Protein AF-A0A2G6GTZ1-F1 (afdb_monomer_lite)

Foldseek 3Di:
DVVVVVVVLVVVLVVLVVVLVVLVVVLVVPDPCNVVSVVVNVVSVVVNVVSVVCVVVVPDPPPDDDPDDDDPDVPDPDPDFDWDCVPPPDPVSIDTPDDDPPDDPPDDDDDDDD

Sequence (114 aa):
MMQQESAGLATALDVLQREEARLVEALRRGSDHDEEARLLLSDLKRAVAWLARIEELGLGPASRYDILPIPDLPDAFASYRIMDDCDSDDREDWRELSEGLIIAGGDFIISRKG

pLDDT: mean 71.03, std 16.32, range [35.44, 91.81]

Secondary structure (DSSP, 8-state):
-HHHHHHHHHHHHHHHHHHHHHHHHHHHT--TTHHHHHHHHHHHHHHHHHHHHHHHHTPPPTT-----PPP--TT----PPPEE-TT-S-GGG-EE--S-----TT--------

Radius of gyration: 23.12 Å; chains: 1; bounding box: 53×38×65 Å

Structure (mmCIF, N/CA/C/O backbone):
data_AF-A0A2G6GTZ1-F1
#
_entry.id   AF-A0A2G6GTZ1-F1
#
loop_
_atom_site.group_PDB
_atom_site.id
_atom_site.type_symbol
_atom_site.label_atom_id
_atom_site.label_alt_id
_atom_site.label_comp_id
_atom_site.label_asym_id
_atom_site.label_entity_id
_atom_site.label_seq_id
_atom_site.pdbx_PDB_ins_code
_atom_site.Cartn_x
_atom_site.Cartn_y
_atom_site.Cartn_z
_atom_site.occupancy
_atom_site.B_iso_or_equiv
_atom_site.auth_seq_id
_atom_site.auth_comp_id
_atom_site.auth_asym_id
_atom_site.auth_atom_id
_atom_site.pdbx_PDB_model_num
ATOM 1 N N . MET A 1 1 ? -9.269 -18.880 4.116 1.00 49.84 1 MET A N 1
ATOM 2 C CA . MET A 1 1 ? -9.088 -17.505 3.607 1.00 49.84 1 MET A CA 1
ATOM 3 C C . MET A 1 1 ? -7.611 -17.130 3.505 1.00 49.84 1 MET A C 1
ATOM 5 O O . MET A 1 1 ? -7.185 -16.873 2.395 1.00 49.84 1 MET A O 1
ATOM 9 N N . MET A 1 2 ? -6.795 -17.274 4.564 1.00 41.06 2 MET A N 1
ATOM 10 C CA . MET A 1 2 ? -5.346 -16.954 4.531 1.00 41.06 2 MET A CA 1
ATOM 11 C C . MET A 1 2 ? -4.521 -17.589 3.383 1.00 41.06 2 MET A C 1
ATOM 13 O O . MET A 1 2 ? -3.601 -16.959 2.875 1.00 41.06 2 MET A O 1
ATOM 17 N N . GLN A 1 3 ? -4.842 -18.810 2.930 1.00 43.03 3 GLN A N 1
ATOM 18 C CA . GLN A 1 3 ? -4.076 -19.482 1.860 1.00 43.03 3 GLN A CA 1
ATOM 19 C C . GLN A 1 3 ? -4.298 -18.905 0.449 1.00 43.03 3 GLN A C 1
ATOM 21 O O . GLN A 1 3 ? -3.437 -19.064 -0.408 1.00 43.03 3 GLN A O 1
ATOM 26 N N . GLN A 1 4 ? -5.431 -18.243 0.183 1.00 52.66 4 GLN A N 1
ATOM 27 C CA . GLN A 1 4 ? -5.679 -17.622 -1.129 1.00 52.66 4 GLN A CA 1
ATOM 28 C C . GLN A 1 4 ? -4.991 -16.255 -1.267 1.00 52.66 4 GLN A C 1
ATOM 30 O O . GLN A 1 4 ? -4.765 -15.792 -2.380 1.00 52.66 4 GLN A O 1
ATOM 35 N N . GLU A 1 5 ? -4.628 -15.623 -0.152 1.00 55.91 5 GLU A N 1
ATOM 36 C CA . GLU A 1 5 ? -4.120 -14.246 -0.112 1.00 55.91 5 GLU A CA 1
ATOM 37 C C . GLU A 1 5 ? -2.592 -14.196 -0.110 1.00 55.91 5 GLU A C 1
ATOM 39 O O . GLU A 1 5 ? -2.011 -13.388 -0.834 1.00 55.91 5 GLU A O 1
ATOM 44 N N . SER A 1 6 ? -1.935 -15.139 0.579 1.00 57.75 6 SER A N 1
ATOM 45 C CA . SER A 1 6 ? -0.496 -15.375 0.380 1.00 57.75 6 SER A CA 1
ATOM 46 C C . SER A 1 6 ? -0.205 -15.724 -1.087 1.00 57.75 6 SER A C 1
ATOM 48 O O . SER A 1 6 ? 0.804 -15.294 -1.640 1.00 57.75 6 SER A O 1
ATOM 50 N N . ALA A 1 7 ? -1.131 -16.427 -1.753 1.00 64.69 7 ALA A N 1
ATOM 51 C CA . ALA A 1 7 ? -1.045 -16.697 -3.183 1.00 64.69 7 ALA A CA 1
ATOM 52 C C . ALA A 1 7 ? -1.184 -15.420 -4.034 1.00 64.69 7 ALA A C 1
ATOM 54 O O . ALA A 1 7 ? -0.516 -15.305 -5.058 1.00 64.69 7 ALA A O 1
ATOM 55 N N . GLY A 1 8 ? -1.999 -14.445 -3.614 1.00 74.75 8 GLY A N 1
ATOM 56 C CA . GLY A 1 8 ? -2.162 -13.161 -4.305 1.00 74.75 8 GLY A CA 1
ATOM 57 C C . GLY A 1 8 ? -0.917 -12.274 -4.228 1.00 74.75 8 GLY A C 1
ATOM 58 O O . GLY A 1 8 ? -0.467 -11.767 -5.256 1.00 74.75 8 GLY A O 1
ATOM 59 N N . LEU A 1 9 ? -0.316 -12.146 -3.040 1.00 76.31 9 LEU A N 1
ATOM 60 C CA . LEU A 1 9 ? 0.928 -11.389 -2.850 1.00 76.31 9 LEU A CA 1
ATOM 61 C C . LEU A 1 9 ? 2.095 -12.031 -3.615 1.00 76.31 9 LEU A C 1
ATOM 63 O O . LEU A 1 9 ? 2.803 -11.344 -4.351 1.00 76.31 9 LEU A O 1
ATOM 67 N 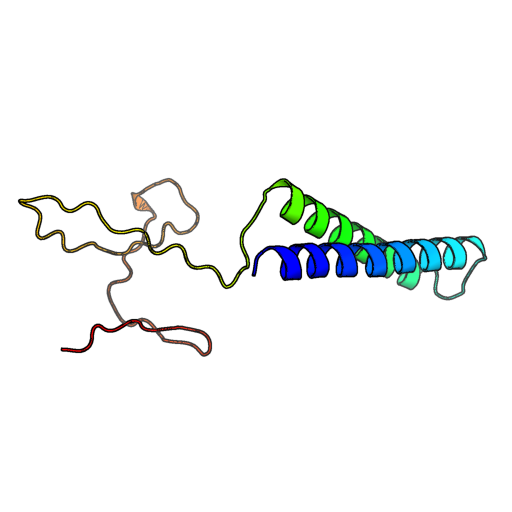N . ALA A 1 10 ? 2.242 -13.355 -3.509 1.00 79.06 10 ALA A N 1
ATOM 68 C CA . ALA A 1 10 ? 3.261 -14.104 -4.239 1.00 79.06 10 ALA A CA 1
ATOM 69 C C . ALA A 1 10 ? 3.096 -13.966 -5.763 1.00 79.06 10 ALA A C 1
ATOM 71 O O . ALA A 1 10 ? 4.080 -13.807 -6.483 1.00 79.06 10 ALA A O 1
ATOM 72 N N . THR A 1 11 ? 1.853 -13.962 -6.259 1.00 84.12 11 THR A N 1
ATOM 73 C CA . THR A 1 11 ? 1.563 -13.744 -7.686 1.00 84.12 11 THR A CA 1
ATOM 74 C C . THR A 1 11 ? 1.931 -12.325 -8.124 1.00 84.12 11 THR A C 1
ATOM 76 O O . THR A 1 11 ? 2.535 -12.147 -9.180 1.00 84.12 11 THR A O 1
ATOM 79 N N . ALA A 1 12 ? 1.605 -11.306 -7.323 1.00 83.00 12 ALA A N 1
ATOM 80 C CA . ALA A 1 12 ? 1.955 -9.920 -7.629 1.00 83.00 12 ALA A CA 1
ATOM 81 C C . ALA A 1 12 ? 3.478 -9.704 -7.658 1.00 83.00 12 ALA A C 1
ATOM 83 O O . ALA A 1 12 ? 3.988 -9.055 -8.572 1.00 83.00 12 ALA A O 1
ATOM 84 N N . LEU A 1 13 ? 4.206 -10.291 -6.703 1.00 84.38 13 LEU A N 1
ATOM 85 C CA . LEU A 1 13 ? 5.668 -10.251 -6.662 1.00 84.38 13 LEU A CA 1
ATOM 86 C C . LEU A 1 13 ? 6.297 -10.904 -7.902 1.00 84.38 13 LEU A C 1
ATOM 88 O O . LEU A 1 13 ? 7.157 -10.286 -8.525 1.00 84.38 13 LEU A O 1
ATOM 92 N N . ASP A 1 14 ? 5.842 -12.095 -8.308 1.00 86.81 14 ASP A N 1
ATOM 93 C CA . ASP A 1 14 ? 6.356 -12.790 -9.503 1.00 86.81 14 ASP A CA 1
ATOM 94 C C . ASP A 1 14 ? 6.125 -11.976 -10.789 1.00 86.81 14 ASP A C 1
ATOM 96 O O . ASP A 1 14 ? 7.031 -11.838 -11.613 1.00 86.81 14 ASP A O 1
ATOM 100 N N . VAL A 1 15 ? 4.945 -11.365 -10.950 1.00 90.00 15 VAL A N 1
ATOM 101 C CA . VAL A 1 15 ? 4.645 -10.504 -12.109 1.00 90.00 15 VAL A CA 1
ATOM 102 C C . VAL A 1 15 ? 5.575 -9.291 -12.155 1.00 90.00 15 VAL A C 1
ATOM 104 O O . VAL A 1 15 ? 6.153 -8.998 -13.204 1.00 90.00 15 VAL A O 1
ATOM 107 N N . LEU A 1 16 ? 5.751 -8.603 -11.026 1.00 89.69 16 LEU A N 1
ATOM 108 C CA . LEU A 1 16 ? 6.598 -7.414 -10.950 1.00 89.69 16 LEU A CA 1
ATOM 109 C C . LEU A 1 16 ? 8.076 -7.754 -11.183 1.00 89.69 16 LEU A C 1
ATOM 111 O O . LEU A 1 16 ? 8.747 -7.066 -11.946 1.00 89.69 16 LEU A O 1
ATOM 115 N N . GLN A 1 17 ? 8.580 -8.851 -10.618 1.00 87.75 17 GLN A N 1
ATOM 116 C CA . GLN A 1 17 ? 9.968 -9.285 -10.817 1.00 87.75 17 GLN A CA 1
ATOM 117 C C . GLN A 1 17 ? 10.268 -9.658 -12.276 1.00 87.75 17 GLN A C 1
ATOM 119 O O . GLN A 1 17 ? 11.347 -9.357 -12.793 1.00 87.75 17 GLN A O 1
ATOM 124 N N . ARG A 1 18 ? 9.313 -10.282 -12.976 1.00 89.88 18 ARG A N 1
ATOM 125 C CA . ARG A 1 18 ? 9.453 -10.567 -14.414 1.00 89.88 18 ARG A CA 1
ATOM 126 C C . ARG A 1 18 ? 9.511 -9.291 -15.242 1.00 89.88 18 ARG A C 1
ATOM 128 O O . ARG A 1 18 ? 10.305 -9.212 -16.181 1.00 89.88 18 ARG A O 1
ATOM 135 N N . GLU A 1 19 ? 8.702 -8.298 -14.893 1.00 87.75 19 GLU A N 1
ATOM 136 C CA . GLU A 1 19 ? 8.689 -7.016 -15.593 1.00 87.75 19 GLU A CA 1
ATOM 137 C C . GLU A 1 19 ? 9.956 -6.194 -15.311 1.00 87.75 19 GLU A C 1
ATOM 139 O O . GLU A 1 19 ? 10.517 -5.598 -16.231 1.00 87.75 19 GLU A O 1
ATOM 144 N N . GLU A 1 20 ? 10.485 -6.257 -14.083 1.00 88.00 20 GLU A N 1
ATOM 145 C CA . GLU A 1 20 ? 11.803 -5.713 -13.735 1.00 88.00 20 GLU A CA 1
ATOM 146 C C . GLU A 1 20 ? 12.894 -6.314 -14.634 1.00 88.00 20 GLU A C 1
ATOM 148 O O . GLU A 1 20 ? 13.648 -5.584 -15.283 1.00 88.00 20 GLU A O 1
ATOM 15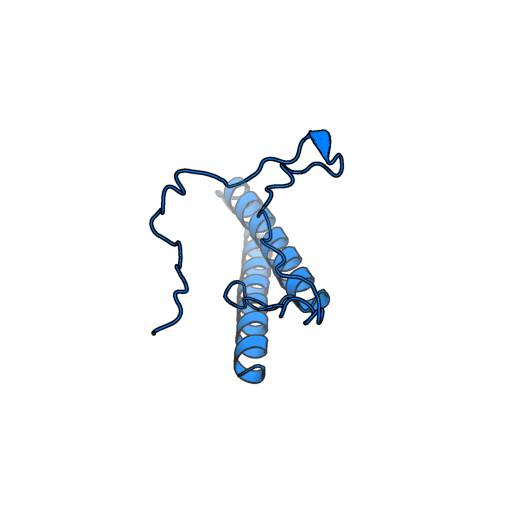3 N N . ALA A 1 21 ? 12.947 -7.647 -14.731 1.00 87.25 21 ALA A N 1
ATOM 154 C CA . ALA A 1 21 ? 13.919 -8.345 -15.568 1.00 87.25 21 ALA A CA 1
ATOM 155 C C . ALA A 1 21 ? 13.783 -7.962 -17.052 1.00 87.25 21 ALA A C 1
ATOM 157 O O . ALA A 1 21 ? 14.788 -7.751 -17.738 1.00 87.25 21 ALA A O 1
ATOM 158 N N . ARG A 1 22 ? 12.548 -7.810 -17.548 1.00 87.81 22 ARG A N 1
ATOM 159 C CA . ARG A 1 22 ? 12.268 -7.381 -18.926 1.00 87.81 22 ARG A CA 1
ATOM 160 C C . ARG A 1 22 ? 12.811 -5.979 -19.207 1.00 87.81 22 ARG A C 1
ATOM 162 O O . ARG A 1 22 ? 13.453 -5.780 -20.240 1.00 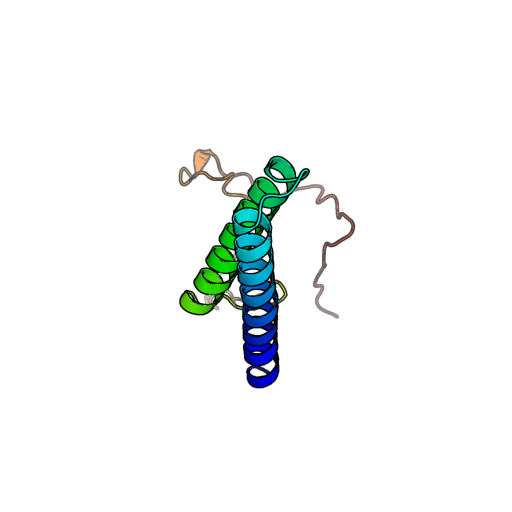87.81 22 ARG A O 1
ATOM 169 N N . LEU A 1 23 ? 12.581 -5.030 -18.299 1.00 85.00 23 LEU A N 1
ATOM 170 C CA . LEU A 1 23 ? 13.050 -3.644 -18.416 1.00 85.00 23 LEU A CA 1
ATOM 171 C C . LEU A 1 23 ? 14.573 -3.537 -18.321 1.00 85.00 23 LEU A C 1
ATOM 173 O O . LEU A 1 23 ? 15.181 -2.815 -19.108 1.00 85.00 23 LEU A O 1
ATOM 177 N N . VAL A 1 24 ? 15.208 -4.298 -17.427 1.00 87.00 24 VAL A N 1
ATOM 178 C CA . VAL A 1 24 ? 16.676 -4.359 -17.329 1.00 87.00 24 VAL A CA 1
ATOM 179 C C . VAL A 1 24 ? 17.294 -4.847 -18.642 1.00 87.00 24 VAL A C 1
ATOM 181 O O . VAL A 1 24 ? 18.255 -4.254 -19.132 1.00 87.00 24 VAL A O 1
ATOM 184 N N . GLU A 1 25 ? 16.728 -5.890 -19.249 1.00 85.44 25 GLU A N 1
ATOM 185 C CA . GLU A 1 25 ? 17.199 -6.405 -20.538 1.00 85.44 25 GLU A CA 1
ATOM 186 C C . GLU A 1 25 ? 16.887 -5.468 -21.715 1.00 85.44 25 GLU A C 1
ATOM 188 O O . GLU A 1 25 ? 17.609 -5.464 -22.713 1.00 85.44 25 GLU A O 1
ATOM 193 N N . ALA A 1 26 ? 15.820 -4.669 -21.640 1.00 82.06 26 ALA A N 1
ATOM 194 C CA . ALA A 1 26 ? 15.534 -3.632 -22.632 1.00 82.06 26 ALA A CA 1
ATOM 195 C C . ALA A 1 26 ? 16.564 -2.492 -22.559 1.00 82.06 26 ALA A C 1
ATOM 197 O O . ALA A 1 26 ? 17.165 -2.150 -23.574 1.00 82.06 26 ALA A O 1
ATOM 198 N N . LEU A 1 27 ? 16.851 -1.994 -21.352 1.00 83.94 27 LEU A N 1
ATOM 199 C CA . LEU A 1 27 ? 17.852 -0.950 -21.103 1.00 83.94 27 LEU A CA 1
ATOM 200 C C . LEU A 1 27 ? 19.269 -1.391 -21.499 1.00 83.94 27 LEU A C 1
ATOM 202 O O . LEU A 1 27 ? 20.029 -0.619 -22.075 1.00 83.94 27 LEU A O 1
ATOM 206 N N . ARG A 1 28 ? 19.632 -2.656 -21.246 1.00 84.25 28 ARG A N 1
ATOM 207 C CA . ARG A 1 28 ? 20.929 -3.223 -21.668 1.00 84.25 28 ARG A CA 1
ATOM 208 C C . ARG A 1 28 ? 21.128 -3.237 -23.181 1.00 84.25 28 ARG A C 1
ATOM 210 O O . ARG A 1 28 ? 22.266 -3.177 -23.637 1.00 84.25 28 ARG A O 1
ATOM 217 N N . ARG A 1 29 ? 20.042 -3.348 -23.949 1.00 82.56 29 ARG A N 1
ATOM 218 C CA . ARG A 1 29 ? 20.073 -3.381 -25.418 1.00 82.56 29 ARG A CA 1
ATOM 219 C C . ARG A 1 29 ? 20.118 -1.989 -26.056 1.00 82.56 29 ARG A C 1
ATOM 221 O O . ARG A 1 29 ? 20.336 -1.916 -27.260 1.00 82.56 29 ARG A O 1
ATOM 228 N N . GLY A 1 30 ? 19.998 -0.929 -25.250 1.00 67.44 30 GLY A N 1
ATOM 229 C CA . GLY A 1 30 ? 19.931 0.461 -25.690 1.00 67.44 30 GLY A CA 1
ATOM 230 C C . GLY A 1 30 ? 18.569 0.768 -26.304 1.00 67.44 30 GLY A C 1
ATOM 231 O O . GLY A 1 30 ? 18.225 0.227 -27.354 1.00 67.44 30 GLY A O 1
ATOM 232 N N . SER A 1 31 ? 17.779 1.617 -25.645 1.00 66.00 31 SER A N 1
ATOM 233 C CA . SER A 1 31 ? 16.462 2.029 -26.129 1.00 66.00 31 SER A CA 1
ATOM 234 C C . SER A 1 31 ? 16.329 3.552 -26.161 1.00 66.00 31 SER A C 1
ATOM 236 O O . SER A 1 31 ? 16.857 4.255 -25.304 1.00 66.00 31 SER A O 1
ATOM 238 N N . ASP A 1 32 ? 15.570 4.083 -27.121 1.00 64.25 32 ASP A N 1
ATOM 239 C CA . ASP A 1 32 ? 15.305 5.530 -27.219 1.00 64.25 32 ASP A CA 1
ATOM 240 C C . ASP A 1 32 ? 14.475 6.071 -26.031 1.00 64.25 32 ASP A C 1
ATOM 242 O O . ASP A 1 32 ? 14.399 7.279 -25.813 1.00 64.25 32 ASP A O 1
ATOM 246 N N . HIS A 1 33 ? 13.893 5.176 -25.223 1.00 65.06 33 HIS A N 1
ATOM 247 C CA . HIS A 1 33 ? 13.099 5.479 -24.027 1.00 65.06 33 HIS A CA 1
ATOM 248 C C . HIS A 1 33 ? 13.855 5.196 -22.718 1.00 65.06 33 HIS A C 1
ATOM 250 O O . HIS A 1 33 ? 13.235 4.950 -21.684 1.00 65.06 33 HIS A O 1
ATOM 256 N N . ASP A 1 34 ? 15.190 5.227 -22.742 1.00 75.50 34 ASP A N 1
ATOM 257 C CA . ASP A 1 34 ? 16.040 4.872 -21.600 1.00 75.50 34 ASP A CA 1
ATOM 258 C C . ASP A 1 34 ? 15.705 5.645 -20.309 1.00 75.50 34 ASP A C 1
ATOM 260 O O . ASP A 1 34 ? 15.791 5.080 -19.221 1.00 75.50 34 ASP A O 1
ATOM 264 N N . GLU A 1 35 ? 15.289 6.911 -20.400 1.00 82.12 35 GLU A N 1
ATOM 265 C CA . GLU A 1 35 ? 14.910 7.722 -19.230 1.00 82.12 35 GLU A CA 1
ATOM 266 C C . GLU A 1 35 ? 13.586 7.245 -18.601 1.00 82.12 35 GLU A C 1
ATOM 268 O O . GLU A 1 35 ? 13.502 7.014 -17.394 1.00 82.12 35 GLU A O 1
ATOM 273 N N . GLU A 1 36 ? 12.557 7.026 -19.424 1.00 83.44 36 GLU A N 1
ATOM 274 C CA . GLU A 1 36 ? 11.232 6.566 -18.989 1.00 83.44 36 GLU A CA 1
ATOM 275 C C . GLU A 1 36 ? 11.291 5.125 -18.464 1.00 83.44 36 GLU A C 1
ATOM 277 O O . GLU A 1 36 ? 10.718 4.801 -17.424 1.00 83.44 36 GLU A O 1
ATOM 282 N N . ALA A 1 37 ? 12.085 4.272 -19.115 1.00 81.00 37 ALA A N 1
ATOM 283 C CA . ALA A 1 37 ? 12.348 2.914 -18.663 1.00 81.00 37 ALA A CA 1
ATOM 284 C C . ALA A 1 37 ? 13.136 2.874 -17.339 1.00 81.00 37 ALA A C 1
ATOM 286 O O . ALA A 1 37 ? 12.883 1.998 -16.511 1.00 81.00 37 ALA A O 1
ATOM 287 N N . ARG A 1 38 ? 14.056 3.820 -17.090 1.00 84.00 38 ARG A N 1
ATOM 288 C CA . ARG A 1 38 ? 14.752 3.952 -15.794 1.00 84.00 38 ARG A CA 1
ATOM 289 C C . ARG A 1 38 ? 13.820 4.414 -14.678 1.00 84.00 38 ARG A C 1
ATOM 291 O O . ARG A 1 38 ? 13.923 3.888 -13.569 1.00 84.00 38 ARG A O 1
ATOM 298 N N . LEU A 1 39 ? 12.924 5.361 -14.958 1.00 87.44 39 LEU A N 1
ATOM 299 C CA . LEU A 1 39 ? 11.894 5.798 -14.011 1.00 87.44 39 LEU A CA 1
ATOM 300 C C . LEU A 1 39 ? 10.967 4.636 -13.652 1.00 87.44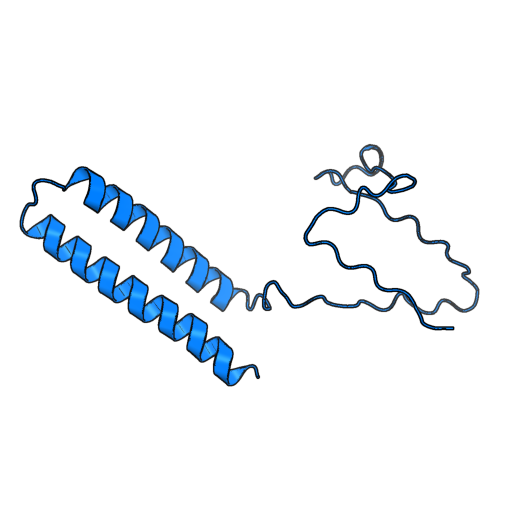 39 LEU A C 1
ATOM 302 O O . LEU A 1 39 ? 10.833 4.300 -12.476 1.00 87.44 39 LEU A O 1
ATOM 306 N N . LEU A 1 40 ? 10.443 3.944 -14.664 1.00 86.56 40 LEU A N 1
ATOM 307 C CA . LEU A 1 40 ? 9.582 2.785 -14.466 1.00 86.56 40 LEU A CA 1
ATOM 308 C C . LEU A 1 40 ? 10.292 1.675 -13.680 1.00 86.56 40 LEU A C 1
ATOM 310 O O . LEU A 1 40 ? 9.700 1.092 -12.777 1.00 86.56 40 LEU A O 1
ATOM 314 N N . LEU A 1 41 ? 11.574 1.417 -13.963 1.00 89.06 41 LEU A N 1
ATOM 315 C CA . LEU A 1 41 ? 12.383 0.447 -13.220 1.00 89.06 41 LEU A CA 1
ATOM 316 C C . LEU A 1 41 ? 12.576 0.847 -11.747 1.00 89.06 41 LEU A C 1
ATOM 318 O O . LEU A 1 41 ? 12.559 -0.015 -10.868 1.00 89.06 41 LEU A O 1
ATOM 322 N N . SER A 1 42 ? 12.771 2.137 -11.466 1.00 89.56 42 SER A N 1
ATOM 323 C CA . SER A 1 42 ? 12.883 2.663 -10.099 1.00 89.56 42 SER A CA 1
ATOM 324 C C . SER A 1 42 ? 11.592 2.447 -9.307 1.00 89.56 42 SER A C 1
ATOM 326 O O . SER A 1 42 ? 11.628 1.977 -8.165 1.00 89.56 42 SER A O 1
ATOM 328 N N . ASP A 1 43 ? 10.448 2.729 -9.928 1.00 89.12 43 ASP A N 1
ATOM 329 C CA . ASP A 1 43 ? 9.138 2.550 -9.305 1.00 89.12 43 ASP A CA 1
ATOM 330 C C . ASP A 1 43 ? 8.814 1.067 -9.089 1.00 89.12 43 ASP A C 1
ATOM 332 O O . ASP A 1 43 ? 8.348 0.687 -8.013 1.00 89.12 43 ASP A O 1
ATOM 336 N N . LEU A 1 44 ? 9.167 0.206 -10.048 1.00 90.44 44 LEU A N 1
ATOM 337 C CA . LEU A 1 44 ? 9.043 -1.249 -9.927 1.00 90.44 44 LEU A CA 1
ATOM 338 C C . LEU A 1 44 ? 9.845 -1.801 -8.746 1.00 90.44 44 LEU A C 1
ATOM 340 O O . LEU A 1 44 ? 9.303 -2.533 -7.918 1.00 90.44 44 LEU A O 1
ATOM 344 N N . LYS A 1 45 ? 11.113 -1.396 -8.611 1.00 88.69 45 LYS A N 1
ATOM 345 C CA . LYS A 1 45 ? 11.963 -1.803 -7.481 1.00 88.69 45 LYS A CA 1
ATOM 346 C C . LYS A 1 45 ? 11.382 -1.374 -6.140 1.00 88.69 45 LYS A C 1
ATOM 348 O O . LYS A 1 45 ? 11.444 -2.126 -5.168 1.00 88.69 45 LYS A O 1
ATOM 353 N N . ARG A 1 46 ? 10.794 -0.177 -6.082 1.00 91.81 46 ARG A N 1
ATOM 354 C CA . ARG A 1 46 ? 10.140 0.333 -4.874 1.00 91.81 46 ARG A CA 1
ATOM 355 C C . ARG A 1 46 ? 8.894 -0.473 -4.523 1.00 91.81 46 ARG A C 1
ATOM 357 O O . ARG A 1 46 ? 8.737 -0.851 -3.367 1.00 91.81 46 ARG A O 1
ATOM 364 N N . ALA A 1 47 ? 8.059 -0.783 -5.513 1.00 87.94 47 ALA A N 1
ATOM 365 C CA . ALA A 1 47 ? 6.867 -1.603 -5.325 1.00 87.94 47 ALA A CA 1
ATOM 366 C C . ALA A 1 47 ? 7.220 -3.009 -4.813 1.00 87.94 47 ALA A C 1
ATOM 368 O O . ALA A 1 47 ? 6.621 -3.475 -3.846 1.00 87.94 47 ALA A O 1
ATOM 369 N N . VAL A 1 48 ? 8.240 -3.652 -5.393 1.00 88.38 48 VAL A N 1
ATOM 370 C CA . VAL A 1 48 ? 8.737 -4.960 -4.931 1.00 88.38 48 VAL A CA 1
ATOM 371 C C . VAL A 1 48 ? 9.242 -4.881 -3.487 1.00 88.38 48 VAL A C 1
ATOM 373 O O . VAL A 1 48 ? 8.875 -5.721 -2.668 1.00 88.38 48 VAL A O 1
ATOM 376 N N . ALA A 1 49 ? 10.031 -3.856 -3.147 1.00 87.81 49 ALA A N 1
ATOM 377 C CA . ALA A 1 49 ? 10.540 -3.668 -1.788 1.00 87.81 49 ALA A CA 1
ATOM 378 C C . ALA A 1 49 ? 9.413 -3.467 -0.759 1.00 87.81 49 ALA A C 1
ATOM 380 O O . ALA A 1 49 ? 9.467 -4.030 0.334 1.00 87.81 49 ALA A O 1
ATOM 381 N N . TRP A 1 50 ? 8.375 -2.702 -1.105 1.00 88.06 50 TRP A N 1
ATOM 382 C CA . TRP A 1 50 ? 7.209 -2.513 -0.242 1.00 88.06 50 TRP A CA 1
ATOM 383 C C . TRP A 1 50 ? 6.411 -3.799 -0.048 1.00 88.06 50 TRP A C 1
ATOM 385 O O . TRP A 1 50 ? 6.072 -4.128 1.086 1.00 88.06 50 TRP A O 1
ATOM 395 N N . LEU A 1 51 ? 6.153 -4.555 -1.116 1.00 85.12 51 LEU A N 1
ATOM 396 C CA . LEU A 1 51 ? 5.419 -5.820 -1.026 1.00 85.12 51 LEU A CA 1
ATOM 397 C C . LEU A 1 51 ? 6.172 -6.861 -0.188 1.00 85.12 51 LEU A C 1
ATOM 399 O O . LEU A 1 51 ? 5.562 -7.503 0.664 1.00 85.12 51 LEU A O 1
ATOM 403 N N . ALA A 1 52 ? 7.492 -6.969 -0.355 1.00 84.44 52 ALA A N 1
ATOM 404 C CA . ALA A 1 52 ? 8.324 -7.839 0.476 1.00 84.44 52 ALA A CA 1
ATOM 405 C C . ALA A 1 52 ? 8.287 -7.423 1.956 1.00 84.44 52 ALA A C 1
ATOM 407 O O . ALA A 1 52 ? 8.206 -8.267 2.846 1.00 84.44 52 ALA A O 1
ATOM 408 N N . ARG A 1 53 ? 8.294 -6.112 2.236 1.00 84.56 53 ARG A N 1
ATOM 409 C CA . ARG A 1 53 ? 8.216 -5.602 3.609 1.00 84.56 53 ARG A CA 1
ATOM 410 C C . ARG A 1 53 ? 6.855 -5.869 4.258 1.00 84.56 53 ARG A C 1
ATOM 412 O O . ARG A 1 53 ? 6.808 -6.162 5.448 1.00 84.56 53 ARG A O 1
ATOM 419 N N . ILE A 1 54 ? 5.765 -5.785 3.493 1.00 83.12 54 ILE A N 1
ATOM 420 C CA . ILE A 1 54 ? 4.414 -6.148 3.951 1.00 83.12 54 ILE A CA 1
ATOM 421 C C . ILE A 1 54 ? 4.357 -7.633 4.331 1.00 83.12 54 ILE A C 1
ATOM 423 O O . ILE A 1 54 ? 3.803 -7.964 5.380 1.00 83.12 54 ILE A O 1
ATOM 427 N N . GLU A 1 55 ? 4.963 -8.507 3.519 1.00 80.62 55 GLU A N 1
ATOM 428 C CA . GLU A 1 55 ? 5.067 -9.943 3.806 1.00 80.62 55 GLU A CA 1
ATOM 429 C C . GLU A 1 55 ? 5.838 -10.211 5.102 1.00 80.62 55 GLU A C 1
ATOM 431 O O . GLU A 1 55 ? 5.351 -10.919 5.980 1.00 80.62 55 GLU A O 1
ATOM 436 N N . GLU A 1 56 ? 7.018 -9.600 5.245 1.00 82.31 56 GLU A N 1
ATOM 437 C CA . GLU A 1 56 ? 7.896 -9.767 6.408 1.00 82.31 56 GLU A CA 1
ATOM 438 C C . GLU A 1 56 ? 7.224 -9.318 7.712 1.00 82.31 56 GLU A C 1
ATOM 440 O O . GLU A 1 56 ? 7.346 -9.977 8.744 1.00 82.31 56 GLU A O 1
ATOM 445 N N . LEU A 1 57 ? 6.503 -8.196 7.667 1.00 83.00 57 LEU A N 1
ATOM 446 C CA . LEU A 1 57 ? 5.811 -7.635 8.825 1.00 83.00 57 LEU A CA 1
ATOM 447 C C . LEU A 1 57 ? 4.494 -8.356 9.149 1.00 83.00 57 LEU A C 1
ATOM 449 O O . LEU A 1 57 ? 3.896 -8.075 10.187 1.00 83.00 57 LEU A O 1
ATOM 453 N N . GLY A 1 58 ? 4.024 -9.256 8.277 1.00 77.50 58 GLY A N 1
ATOM 454 C CA . GLY A 1 58 ? 2.751 -9.953 8.453 1.00 77.50 58 GLY A CA 1
ATOM 455 C C . GLY A 1 58 ? 1.565 -8.995 8.585 1.00 77.50 58 GLY A C 1
ATOM 456 O O . GLY A 1 58 ? 0.619 -9.293 9.320 1.00 77.50 58 GLY A O 1
ATOM 457 N N . LEU A 1 59 ? 1.631 -7.831 7.924 1.00 73.44 59 LEU A N 1
ATOM 458 C CA . LEU A 1 59 ? 0.560 -6.841 7.994 1.00 73.44 59 LEU A CA 1
ATOM 459 C C . LEU A 1 59 ? -0.716 -7.464 7.422 1.00 73.44 59 LEU A C 1
ATOM 461 O O . LEU A 1 59 ? -0.725 -8.016 6.321 1.00 73.44 59 LEU A O 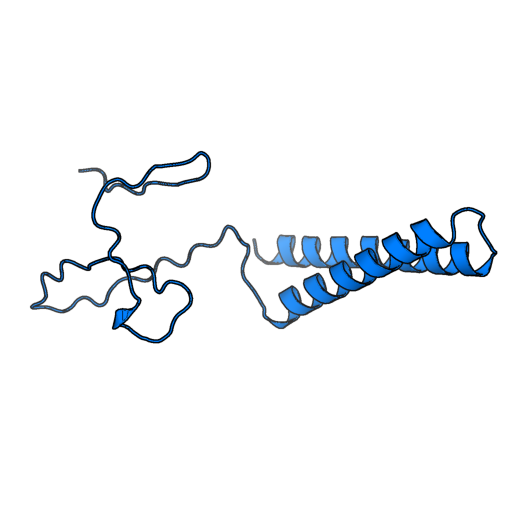1
ATOM 465 N N . GLY A 1 60 ? -1.794 -7.411 8.207 1.00 64.69 60 GLY A N 1
ATOM 466 C CA . GLY A 1 60 ? -3.105 -7.877 7.773 1.00 64.69 60 GLY A CA 1
ATOM 467 C C . GLY A 1 60 ? -3.618 -7.076 6.571 1.00 64.69 60 GLY A C 1
ATOM 468 O O . GLY A 1 60 ? -3.067 -6.024 6.239 1.00 64.69 60 GLY A O 1
ATOM 469 N N . PRO A 1 61 ? -4.685 -7.543 5.905 1.00 63.62 61 PRO A N 1
ATOM 470 C CA . PRO A 1 61 ? -5.245 -6.802 4.786 1.00 63.62 61 PRO A CA 1
ATOM 471 C C . PRO A 1 61 ? -5.686 -5.409 5.247 1.00 63.62 61 PRO A C 1
ATOM 473 O O . PRO A 1 61 ? -6.164 -5.253 6.366 1.00 63.62 61 PRO A O 1
ATOM 476 N N . ALA A 1 62 ? -5.581 -4.404 4.374 1.00 61.19 62 ALA A N 1
ATOM 477 C CA . ALA A 1 62 ? -6.014 -3.035 4.683 1.00 61.19 62 ALA A CA 1
ATOM 478 C C . ALA A 1 62 ? -7.511 -2.943 5.056 1.00 61.19 62 ALA A C 1
ATOM 480 O O . ALA A 1 62 ? -7.948 -1.971 5.657 1.00 61.19 62 ALA A O 1
ATOM 481 N N . SER A 1 63 ? -8.296 -3.972 4.718 1.00 60.62 63 SER A N 1
ATOM 482 C CA . SER A 1 63 ? -9.700 -4.142 5.102 1.00 60.62 63 SER A CA 1
ATOM 483 C C . SER A 1 63 ? -9.911 -4.844 6.450 1.00 60.62 63 SER A C 1
ATOM 485 O O . SER A 1 63 ? -11.057 -5.029 6.866 1.00 60.62 63 SER A O 1
ATOM 487 N N . ARG A 1 64 ? -8.844 -5.279 7.132 1.00 54.84 64 ARG A N 1
ATOM 488 C CA . ARG A 1 64 ? -8.929 -5.891 8.458 1.00 54.84 64 ARG A CA 1
ATOM 489 C C . ARG A 1 64 ? -8.933 -4.797 9.515 1.00 54.84 64 ARG A C 1
ATOM 491 O O . ARG A 1 64 ? -7.910 -4.194 9.813 1.00 54.84 64 ARG A O 1
ATOM 498 N N . TYR A 1 65 ? -10.099 -4.615 10.115 1.00 57.09 65 TYR A N 1
ATOM 499 C CA . TYR A 1 65 ? -10.277 -3.811 11.312 1.00 57.09 65 TYR A CA 1
ATOM 500 C C . TYR A 1 65 ? -10.183 -4.723 12.533 1.00 57.09 65 TYR A C 1
ATOM 502 O O . TYR A 1 65 ? -10.969 -5.664 12.669 1.00 57.09 65 TYR A O 1
ATOM 510 N N . ASP A 1 66 ? -9.231 -4.451 13.421 1.00 55.75 66 ASP A N 1
ATOM 511 C CA . ASP A 1 66 ? -9.184 -5.111 14.720 1.00 55.75 66 ASP A CA 1
ATOM 512 C C . ASP A 1 66 ? -10.165 -4.388 15.659 1.00 55.75 66 ASP A C 1
ATOM 514 O O . ASP A 1 66 ? -9.957 -3.245 16.063 1.00 55.75 66 ASP A O 1
ATOM 518 N N . ILE A 1 67 ? -11.280 -5.048 15.982 1.00 58.72 67 ILE A N 1
ATOM 519 C CA . ILE A 1 67 ? -12.235 -4.554 16.980 1.00 58.72 67 ILE A CA 1
ATOM 520 C C . ILE A 1 67 ? -11.671 -4.918 18.351 1.00 58.72 67 ILE A C 1
ATOM 522 O O . ILE A 1 67 ? -11.797 -6.059 18.798 1.00 58.72 67 ILE A O 1
ATOM 526 N N . LEU A 1 68 ? -11.027 -3.957 19.008 1.00 53.69 68 LEU A N 1
ATOM 527 C CA . LEU A 1 68 ? -10.516 -4.137 20.361 1.00 53.69 68 LEU A CA 1
ATOM 528 C C . LEU A 1 68 ? -11.653 -3.902 21.366 1.00 53.69 68 LEU A C 1
ATOM 530 O O . LEU A 1 68 ? -12.153 -2.778 21.461 1.00 53.69 68 LEU A O 1
ATOM 534 N N . PRO A 1 69 ? -12.093 -4.934 22.112 1.00 46.78 69 PRO A N 1
ATOM 535 C CA . PRO A 1 69 ? -13.038 -4.723 23.189 1.00 46.78 69 PRO A CA 1
ATOM 536 C C . PRO A 1 69 ? -12.347 -3.902 24.271 1.00 46.78 69 PRO A C 1
ATOM 538 O O . PRO A 1 69 ? -11.259 -4.234 24.746 1.00 46.78 69 PRO A O 1
ATOM 541 N N . ILE A 1 70 ? -12.997 -2.817 24.659 1.00 54.72 70 ILE A N 1
ATOM 542 C CA . ILE A 1 70 ? -12.579 -2.041 25.813 1.00 54.72 70 ILE A CA 1
ATOM 543 C C . ILE A 1 70 ? -12.694 -2.940 27.061 1.00 54.72 70 ILE A C 1
ATOM 545 O O . ILE A 1 70 ? -13.677 -3.679 27.167 1.00 54.72 70 ILE A O 1
ATOM 549 N N . PRO A 1 71 ? -11.720 -2.912 27.993 1.00 51.09 71 PRO A N 1
ATOM 550 C CA . PRO A 1 71 ? -11.794 -3.687 29.226 1.00 51.09 71 PRO A CA 1
ATOM 551 C C . PRO A 1 71 ? -13.097 -3.414 29.983 1.00 51.09 71 PRO A C 1
ATOM 553 O O . PRO A 1 71 ? -13.424 -2.259 30.255 1.00 51.09 71 PRO A O 1
ATOM 556 N N . ASP A 1 72 ? -13.816 -4.480 30.338 1.00 51.81 72 ASP A N 1
ATOM 557 C CA . ASP A 1 72 ? -15.005 -4.400 31.186 1.00 51.81 72 ASP A CA 1
ATOM 558 C C . ASP A 1 72 ? -14.560 -4.082 32.618 1.00 51.81 72 ASP A C 1
ATOM 560 O O . ASP A 1 72 ? -14.076 -4.944 33.358 1.00 51.81 72 ASP A O 1
ATOM 564 N N . LEU A 1 73 ? -14.606 -2.798 32.964 1.00 55.44 73 LEU A N 1
ATOM 565 C CA . LEU A 1 73 ? -14.278 -2.305 34.292 1.00 55.44 73 LEU A CA 1
ATOM 566 C C . LEU A 1 73 ? -15.590 -2.201 35.084 1.00 55.44 73 LEU A C 1
ATOM 568 O O . LEU A 1 73 ? -16.434 -1.380 34.723 1.00 55.44 73 LEU A O 1
ATOM 572 N N . PRO A 1 74 ? -15.763 -2.978 36.173 1.00 50.53 74 PRO A N 1
ATOM 573 C CA . PRO A 1 74 ? -17.052 -3.157 36.852 1.00 50.53 74 PRO A CA 1
ATOM 574 C C . PRO A 1 74 ? -17.680 -1.870 37.419 1.00 50.53 74 PRO A C 1
ATOM 576 O O . PRO A 1 74 ? -18.873 -1.866 37.707 1.00 50.53 74 PRO A O 1
ATOM 579 N N . ASP A 1 75 ? -16.912 -0.778 37.515 1.00 46.84 75 ASP A N 1
ATOM 580 C CA . ASP A 1 75 ? -17.348 0.516 38.054 1.00 46.84 75 ASP A CA 1
ATOM 581 C C . ASP A 1 75 ? -17.176 1.696 37.073 1.00 46.84 75 ASP A C 1
ATOM 583 O O . ASP A 1 75 ? -17.306 2.857 37.467 1.00 46.84 75 ASP A O 1
ATOM 587 N N . ALA A 1 76 ? -16.870 1.447 35.794 1.00 44.78 76 ALA A N 1
ATOM 588 C CA . ALA A 1 76 ? -16.600 2.516 34.835 1.00 44.78 76 ALA A CA 1
ATOM 589 C C . ALA A 1 76 ? -17.716 2.637 33.789 1.00 44.78 76 ALA A C 1
ATOM 591 O O . ALA A 1 76 ? -17.663 2.040 32.717 1.00 44.78 76 ALA A O 1
ATOM 592 N N . PHE A 1 77 ? -18.677 3.531 34.033 1.00 44.56 77 PHE A N 1
ATOM 593 C CA . PHE A 1 77 ? -19.290 4.263 32.922 1.00 44.56 77 PHE A CA 1
ATOM 594 C C . PHE A 1 77 ? -18.213 5.165 32.318 1.00 44.56 77 PHE A C 1
ATOM 596 O O . PHE A 1 77 ? -18.140 6.357 32.606 1.00 44.56 77 PHE A O 1
ATOM 603 N N . ALA A 1 78 ? -17.315 4.590 31.531 1.00 47.12 78 ALA A N 1
ATOM 604 C CA . ALA A 1 78 ? -16.343 5.372 30.805 1.00 47.12 78 ALA A CA 1
ATOM 605 C C . ALA A 1 78 ? -17.017 5.867 29.524 1.00 47.12 78 ALA A C 1
ATOM 607 O O . ALA A 1 78 ? -17.153 5.157 28.531 1.00 47.12 78 ALA A O 1
ATOM 608 N N . SER A 1 79 ? -17.487 7.111 29.561 1.00 54.12 79 SER A N 1
ATOM 609 C CA . SER A 1 79 ? -17.637 7.905 28.349 1.00 54.12 79 SER A CA 1
ATOM 610 C C . SER A 1 79 ? -16.234 8.104 27.773 1.00 54.12 79 SER A C 1
ATOM 612 O O . SER A 1 79 ? -15.475 8.949 28.251 1.00 54.12 79 SER A O 1
ATOM 614 N N . TYR A 1 80 ? -15.848 7.268 26.811 1.00 56.78 80 TYR A N 1
ATOM 615 C CA . TYR A 1 80 ? -14.568 7.410 26.128 1.00 56.78 80 TYR A CA 1
ATOM 616 C C . TYR A 1 80 ? -14.649 8.594 25.167 1.00 56.78 80 TYR A C 1
ATOM 618 O O . TYR A 1 80 ? -15.515 8.638 24.295 1.00 56.78 80 TYR A O 1
ATOM 626 N N . ARG A 1 81 ? -13.745 9.558 25.353 1.00 66.19 81 ARG A N 1
ATOM 627 C CA . ARG A 1 81 ? -13.504 10.657 24.414 1.00 66.19 81 ARG A CA 1
ATOM 628 C C . ARG A 1 81 ? -12.574 10.119 23.330 1.00 66.19 81 ARG A C 1
ATOM 630 O O . ARG A 1 81 ? -11.519 9.577 23.662 1.00 66.19 81 ARG A O 1
ATOM 637 N N . ILE A 1 82 ? -12.973 10.209 22.065 1.00 72.94 82 ILE A N 1
ATOM 638 C CA . ILE A 1 82 ? -12.088 9.861 20.947 1.00 72.94 82 ILE A CA 1
ATOM 639 C C . ILE A 1 82 ? -11.220 11.088 20.667 1.00 72.94 82 ILE A C 1
ATOM 641 O O . ILE A 1 82 ? -11.743 12.188 20.488 1.00 72.94 82 ILE A O 1
ATOM 645 N N . MET A 1 83 ? -9.905 10.891 20.655 1.00 79.62 83 MET A N 1
ATOM 646 C CA . MET A 1 83 ? -8.911 11.938 20.438 1.00 79.62 83 MET A CA 1
ATOM 647 C C . MET A 1 83 ? -8.113 11.614 19.172 1.00 79.62 83 MET A C 1
ATOM 649 O O . MET A 1 83 ? -7.760 10.455 18.963 1.00 79.62 83 MET A O 1
ATOM 653 N N . ASP A 1 84 ? -7.843 12.624 18.355 1.00 80.25 84 ASP A N 1
ATOM 654 C CA . ASP A 1 84 ? -6.830 12.605 17.299 1.00 80.25 84 ASP A CA 1
ATOM 655 C C . ASP A 1 84 ? -5.499 13.056 17.920 1.00 80.25 84 ASP A C 1
ATOM 657 O O . ASP A 1 84 ? -5.448 14.131 18.530 1.00 80.25 84 ASP A O 1
ATOM 661 N N . ASP A 1 85 ? -4.454 12.230 17.819 1.00 84.81 85 ASP A N 1
ATOM 662 C CA . ASP A 1 85 ? -3.124 12.528 18.366 1.00 84.81 85 ASP A CA 1
ATOM 663 C C . ASP A 1 85 ? -2.351 13.559 17.528 1.00 84.81 85 ASP A C 1
ATOM 665 O O . ASP A 1 85 ? -1.330 14.075 17.982 1.00 84.81 85 ASP A O 1
ATOM 669 N N . CYS A 1 86 ? -2.870 13.925 16.348 1.00 82.00 86 CYS A N 1
ATOM 670 C CA . CYS A 1 86 ? -2.308 14.943 15.464 1.00 82.00 86 CYS A CA 1
ATOM 671 C C . CYS A 1 86 ? -0.815 14.710 15.153 1.00 82.00 86 CYS A C 1
ATOM 673 O O . CYS A 1 86 ? -0.053 15.674 15.052 1.00 82.00 86 CYS A O 1
ATOM 675 N N . ASP A 1 87 ? -0.406 13.442 15.014 1.00 84.88 87 ASP A N 1
ATOM 676 C CA . ASP A 1 87 ? 0.986 13.015 14.797 1.00 84.88 87 ASP A CA 1
ATOM 677 C C . ASP A 1 87 ? 1.965 13.467 15.913 1.00 84.88 87 ASP A C 1
ATOM 679 O O . ASP A 1 87 ? 3.169 13.615 15.673 1.00 84.88 87 ASP A O 1
ATOM 683 N N . SER A 1 88 ? 1.470 13.697 17.137 1.00 86.38 88 SER A N 1
ATOM 684 C CA . SER A 1 88 ? 2.259 14.123 18.301 1.00 86.38 88 SER A CA 1
ATOM 685 C C . SER A 1 88 ? 2.057 13.199 19.505 1.00 86.38 88 SER A C 1
ATOM 687 O O . SER A 1 88 ? 0.939 12.867 19.901 1.00 86.38 88 SER A O 1
ATOM 689 N N . ASP A 1 89 ? 3.163 12.836 20.158 1.00 82.94 89 ASP A N 1
ATOM 690 C CA . ASP A 1 89 ? 3.135 12.120 21.440 1.00 82.94 89 ASP A CA 1
ATOM 691 C C . ASP A 1 89 ? 2.799 13.053 22.627 1.00 82.94 89 ASP A C 1
ATOM 693 O O . ASP A 1 89 ? 2.553 12.574 23.741 1.00 82.94 89 ASP A O 1
ATOM 697 N N . ASP A 1 90 ? 2.800 14.379 22.422 1.00 88.56 90 ASP A N 1
ATOM 698 C CA . ASP A 1 90 ? 2.404 15.352 23.442 1.00 88.56 90 ASP A CA 1
ATOM 699 C C . ASP A 1 90 ? 0.875 15.441 23.530 1.00 88.56 90 ASP A C 1
ATOM 701 O O . ASP A 1 90 ? 0.181 15.806 22.584 1.00 88.56 90 ASP A O 1
ATOM 705 N N . ARG A 1 91 ? 0.336 15.127 24.711 1.00 84.56 91 ARG A N 1
ATOM 706 C CA . ARG A 1 91 ? -1.112 15.086 24.954 1.00 84.56 91 ARG A CA 1
ATOM 707 C C . ARG A 1 91 ? -1.783 16.449 24.867 1.00 84.56 91 ARG A C 1
ATOM 709 O O . ARG A 1 91 ? -2.998 16.493 24.693 1.00 84.56 91 ARG A O 1
ATOM 716 N N . GLU A 1 92 ? -1.031 17.535 25.020 1.00 88.25 92 GLU A N 1
ATOM 717 C CA . GLU A 1 92 ? -1.564 18.891 24.860 1.00 88.25 92 GLU A CA 1
ATOM 718 C C . GLU A 1 92 ? -1.915 19.199 23.393 1.00 88.25 92 GLU A C 1
ATOM 720 O O . GLU A 1 92 ? -2.760 20.056 23.131 1.00 88.25 92 GLU A O 1
ATOM 725 N N . ASP A 1 93 ? -1.327 18.467 22.438 1.00 87.69 93 ASP A N 1
ATOM 726 C CA . ASP A 1 93 ? -1.607 18.620 21.007 1.00 87.69 93 ASP A CA 1
ATOM 727 C C . ASP A 1 93 ? -2.844 17.828 20.552 1.00 87.69 93 ASP A C 1
ATOM 729 O O . ASP A 1 93 ? -3.358 18.046 19.450 1.00 87.69 93 ASP A O 1
ATOM 733 N N . TRP A 1 94 ? -3.351 16.927 21.398 1.00 89.12 94 TRP A N 1
ATOM 734 C CA . TRP A 1 94 ? -4.434 16.017 21.040 1.00 89.12 94 TRP A CA 1
ATOM 735 C C . TRP A 1 94 ? -5.772 16.746 20.948 1.00 89.12 94 TRP A C 1
ATOM 737 O O . TRP A 1 94 ? -6.156 17.524 21.827 1.00 89.12 94 TRP A O 1
ATOM 747 N N . ARG A 1 95 ? -6.548 16.445 19.906 1.00 84.06 95 ARG A N 1
ATOM 748 C CA . ARG A 1 95 ? -7.839 17.096 19.650 1.00 84.06 95 ARG A CA 1
ATOM 749 C C . ARG A 1 95 ? -8.988 16.127 19.827 1.00 84.06 95 ARG A C 1
ATOM 751 O O . ARG A 1 95 ? -9.010 15.058 19.231 1.00 84.06 95 ARG A O 1
ATOM 758 N N . GLU A 1 96 ? -9.969 16.511 20.638 1.00 82.00 96 GLU A N 1
ATOM 759 C CA . GLU A 1 96 ? -11.179 15.708 20.774 1.00 82.00 96 GLU A CA 1
ATOM 760 C C . GLU A 1 96 ? -12.030 15.789 19.505 1.00 82.00 96 GLU A C 1
ATOM 762 O O . GLU A 1 96 ? -12.361 16.875 19.025 1.00 82.00 96 GLU A O 1
ATOM 767 N N . LEU A 1 97 ? -12.462 14.628 19.021 1.00 72.12 97 LEU A N 1
ATOM 768 C CA . LEU A 1 97 ? -13.460 14.494 17.967 1.00 72.12 97 LEU A CA 1
ATOM 769 C C . LEU A 1 97 ? -14.867 14.640 18.573 1.00 72.12 97 LEU A C 1
ATOM 771 O O . LEU A 1 97 ? -15.578 13.654 18.764 1.00 72.12 97 LEU A O 1
ATOM 775 N N . SER A 1 98 ? -15.251 15.866 18.947 1.00 64.31 98 SER A N 1
ATOM 776 C CA . SER A 1 98 ? -16.482 16.126 19.715 1.00 64.31 98 SER A CA 1
ATOM 777 C C . SER A 1 98 ? -17.695 16.557 18.888 1.00 64.31 98 SER A C 1
ATOM 779 O O . SER A 1 98 ? -18.816 16.250 19.288 1.00 64.31 98 SER A O 1
ATOM 781 N N . GLU A 1 99 ? -17.534 17.212 17.732 1.00 56.28 99 GLU A N 1
ATOM 782 C CA . GLU A 1 99 ? -18.676 17.728 16.962 1.00 56.28 99 GLU A CA 1
ATOM 783 C C . GLU A 1 99 ? -18.446 17.701 15.446 1.00 56.28 99 GLU A C 1
ATOM 785 O O . GLU A 1 99 ? -17.379 18.052 14.950 1.00 56.28 99 GLU A O 1
ATOM 790 N N . GLY A 1 100 ? -19.489 17.322 14.698 1.00 55.56 100 GLY A N 1
ATOM 791 C CA . GLY A 1 100 ? -19.535 17.515 13.248 1.00 55.56 100 GLY A CA 1
ATOM 792 C C . GLY A 1 100 ? -18.591 16.622 12.447 1.00 55.56 100 GLY A C 1
ATOM 793 O O . GLY A 1 100 ? -17.932 17.119 11.539 1.00 55.56 100 GLY A O 1
ATOM 794 N N . LEU A 1 101 ? -18.548 15.314 12.737 1.00 59.84 101 LEU A N 1
ATOM 795 C CA . LEU A 1 101 ? -17.951 14.333 11.824 1.00 59.84 101 LEU A CA 1
ATOM 796 C C . LEU A 1 101 ? -18.582 14.505 10.433 1.00 59.84 101 LEU A C 1
ATOM 798 O O . LEU A 1 101 ? -19.730 14.120 10.199 1.00 59.84 101 LEU A O 1
ATOM 802 N N . ILE A 1 102 ? -17.842 15.139 9.522 1.00 54.97 102 ILE A N 1
ATOM 803 C CA . ILE A 1 102 ? -18.216 15.244 8.117 1.00 54.97 102 ILE A CA 1
ATOM 804 C C . ILE A 1 102 ? -17.926 13.876 7.519 1.00 54.97 102 ILE A C 1
ATOM 806 O O . ILE A 1 102 ? -16.793 13.569 7.168 1.00 54.97 102 ILE A O 1
ATOM 810 N N . ILE A 1 103 ? -18.967 13.054 7.456 1.00 53.94 103 ILE A N 1
ATOM 811 C CA . ILE A 1 103 ? -18.909 11.728 6.853 1.00 53.94 103 ILE A CA 1
ATOM 812 C C . ILE A 1 103 ? -1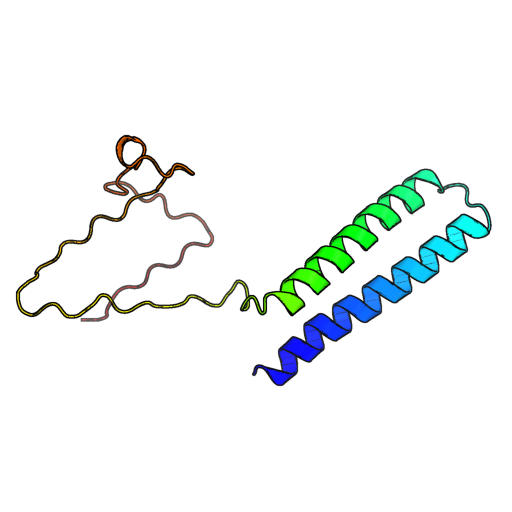8.642 11.916 5.357 1.00 53.94 103 ILE A C 1
ATOM 814 O O . ILE A 1 103 ? -19.443 12.532 4.646 1.00 53.94 103 ILE A O 1
ATOM 818 N N . ALA A 1 104 ? -17.514 11.401 4.886 1.00 51.19 104 ALA A N 1
ATOM 819 C CA . ALA A 1 104 ? -17.125 11.410 3.487 1.00 51.19 104 ALA A CA 1
ATOM 820 C C . ALA A 1 104 ? -17.433 10.060 2.824 1.00 51.19 104 ALA A C 1
ATOM 822 O O . ALA A 1 104 ? -17.708 9.045 3.469 1.00 51.19 104 ALA A O 1
ATOM 823 N N . GLY A 1 105 ? -17.405 10.036 1.490 1.00 35.44 105 GLY A N 1
ATOM 824 C CA . GLY A 1 105 ? -17.536 8.786 0.745 1.00 35.44 105 GLY A CA 1
ATOM 825 C C . GLY A 1 105 ? -16.376 7.844 1.073 1.00 35.44 105 GLY A C 1
ATOM 826 O O . GLY A 1 105 ? -15.250 8.116 0.670 1.00 35.44 105 GLY A O 1
ATOM 827 N N . GLY A 1 106 ? -16.664 6.747 1.776 1.00 49.00 106 GLY A N 1
ATOM 828 C CA . GLY A 1 106 ? -15.665 5.779 2.247 1.00 49.00 106 GLY A CA 1
ATOM 829 C C . GLY A 1 106 ? -15.754 5.476 3.744 1.00 49.00 106 GLY A C 1
ATOM 830 O O . GLY A 1 106 ? -15.214 4.463 4.177 1.00 49.00 106 GLY A O 1
ATOM 831 N N . ASP A 1 107 ? -16.476 6.293 4.511 1.00 51.41 107 ASP A N 1
ATOM 832 C CA . ASP A 1 107 ? -16.635 6.092 5.950 1.00 51.41 107 ASP A CA 1
ATOM 833 C C . ASP A 1 107 ? -17.713 5.043 6.271 1.00 51.41 107 ASP A C 1
ATOM 835 O O . ASP A 1 107 ? -18.735 4.931 5.584 1.00 51.41 107 ASP A O 1
ATOM 839 N N . PHE A 1 108 ? -17.521 4.295 7.363 1.00 47.41 108 PHE A N 1
ATOM 840 C CA . PHE A 1 108 ? -18.470 3.282 7.831 1.00 47.41 108 PHE A CA 1
ATOM 841 C C . PHE A 1 108 ? -18.945 3.607 9.249 1.00 47.41 108 PHE A C 1
ATOM 843 O O . PHE A 1 108 ? -18.143 3.749 10.169 1.00 47.41 108 PHE A O 1
ATOM 850 N N . ILE A 1 109 ? -20.263 3.683 9.440 1.00 58.84 109 ILE A N 1
ATOM 851 C CA . ILE A 1 109 ? -20.884 3.892 10.754 1.00 58.84 109 ILE A CA 1
ATOM 852 C C . ILE A 1 109 ? -21.374 2.546 11.279 1.00 58.84 109 ILE A C 1
ATOM 854 O O . ILE A 1 109 ? -22.194 1.885 10.640 1.00 58.84 109 ILE A O 1
ATOM 858 N N . ILE A 1 110 ? -20.932 2.162 12.474 1.00 57.03 110 ILE A N 1
ATOM 859 C CA . ILE A 1 110 ? -21.433 0.971 13.163 1.00 57.03 110 ILE A CA 1
ATOM 860 C C . ILE A 1 110 ? -22.404 1.429 14.247 1.00 57.03 110 ILE A C 1
ATOM 862 O O . ILE A 1 110 ? -22.007 2.013 15.251 1.00 57.03 110 ILE A O 1
ATOM 866 N N . SER A 1 111 ? -23.692 1.157 14.045 1.00 47.16 111 SER A N 1
ATOM 867 C CA . SER A 1 111 ? -24.724 1.365 15.062 1.00 47.16 111 SER A CA 1
ATOM 868 C C . SER A 1 111 ? -25.249 0.022 15.563 1.00 47.16 111 SER A C 1
ATOM 870 O O . SER A 1 111 ? -25.407 -0.937 14.803 1.00 47.16 111 SER A O 1
ATOM 872 N N . ARG A 1 112 ? -25.518 -0.062 16.867 1.00 45.28 112 ARG A N 1
ATOM 873 C CA . ARG A 1 112 ? -26.159 -1.230 17.473 1.00 45.28 112 ARG A CA 1
ATOM 874 C C . ARG A 1 112 ? -27.659 -1.165 17.185 1.00 45.28 112 ARG A C 1
ATOM 876 O O . ARG A 1 112 ? -28.301 -0.179 17.535 1.00 45.28 112 ARG A O 1
ATOM 883 N N . LYS A 1 113 ? -28.227 -2.212 16.576 1.00 38.59 113 LYS A N 1
ATOM 884 C CA . LYS A 1 113 ? -29.689 -2.358 16.499 1.00 38.59 113 LYS A CA 1
ATOM 885 C C . LYS A 1 113 ? -30.249 -2.538 17.914 1.00 38.59 113 LYS A C 1
ATOM 887 O O . LYS A 1 113 ? -29.763 -3.401 18.649 1.00 38.59 113 LYS A O 1
ATOM 892 N N . GLY A 1 114 ? -31.213 -1.685 18.267 1.00 40.88 114 GLY A N 1
ATOM 893 C CA . GLY A 1 114 ? -32.086 -1.870 19.428 1.00 40.88 114 GLY A CA 1
ATOM 894 C C . GLY A 1 114 ? -33.037 -3.042 19.248 1.00 40.88 114 GLY A C 1
ATOM 895 O O . GLY A 1 114 ? -33.248 -3.456 18.083 1.00 40.88 114 GLY A O 1
#